Protein AF-V5N0U2-F1 (afdb_monomer)

Radius of gyration: 16.54 Å; Cα contacts (8 Å, |Δi|>4): 97; chains: 1; bounding box: 52×29×43 Å

Secondary structure (DSSP, 8-state):
-TTHHHHHHHT-TTTTSHHIIIIIHHHHHHHHHTS-HHHHHHHHHHHTTS-HHHHHHHHHHHHHHHHHHHHHS---SSS-GGG-HHHHHHHHHHHHHHHHHHHH-----TT--------

Organism: NCBI:txid1425177

Sequence (119 aa):
DYLNIFIIVLENRNLHSPEYLEVALPQFCKAMCKLPVSALARLAKLWSVYGLSHIRRMLETFQQLITFTVVSNEYDSENLVNDDQTVVAATQCLKVAFYANILGGEMNVEHNEDEEEDP

Foldseek 3Di:
DVLVVLVVVLVDLCCLPPVNLVPPLLVSLVVLVPDDPVSLQVLLQVLLPPDPVSLVSLLVSLVSSLVCVVVVDDADPVRHSCVPSSNVSSVVSNVSSVSSPVSNVDDDCVPVPDPPDDD

pLDDT: mean 90.13, std 11.63, range [47.62, 98.38]

Mean predicted aligned error: 5.92 Å

Structure (mmCIF, N/CA/C/O backbone):
data_AF-V5N0U2-F1
#
_entry.id   AF-V5N0U2-F1
#
loop_
_atom_site.group_PDB
_atom_site.id
_atom_site.type_symbol
_atom_site.label_atom_id
_atom_site.label_alt_id
_atom_site.label_comp_id
_atom_site.label_asym_id
_atom_site.label_entity_id
_atom_site.label_seq_id
_atom_site.pdbx_PDB_ins_code
_atom_site.Cartn_x
_atom_site.Cartn_y
_atom_site.Cartn_z
_atom_site.occupancy
_atom_site.B_iso_or_equiv
_atom_site.auth_seq_id
_atom_site.auth_comp_id
_atom_site.auth_asym_id
_atom_site.auth_atom_id
_atom_site.pdbx_PDB_model_num
ATOM 1 N N . ASP A 1 1 ? -6.294 -4.017 -19.670 1.00 80.50 1 ASP A N 1
ATOM 2 C CA . ASP A 1 1 ? -5.969 -4.744 -18.428 1.00 80.50 1 ASP A CA 1
ATOM 3 C C . ASP A 1 1 ? -6.521 -3.933 -17.259 1.00 80.50 1 ASP A C 1
ATOM 5 O O . ASP A 1 1 ? -6.324 -2.724 -17.261 1.00 80.50 1 ASP A O 1
ATOM 9 N N . TYR A 1 2 ? -7.258 -4.538 -16.322 1.00 88.81 2 TYR A N 1
ATOM 10 C CA . TYR A 1 2 ? -7.867 -3.812 -15.194 1.00 88.81 2 TYR A CA 1
ATOM 11 C C . TYR A 1 2 ? -6.814 -3.268 -14.214 1.00 88.81 2 TYR A C 1
ATOM 13 O O . TYR A 1 2 ? -7.088 -2.312 -13.491 1.00 88.81 2 TYR A O 1
ATOM 21 N N . LEU A 1 3 ? -5.589 -3.812 -14.238 1.00 93.94 3 LEU A N 1
ATOM 22 C CA . LEU A 1 3 ? -4.465 -3.296 -13.452 1.00 93.94 3 LEU A CA 1
ATOM 23 C C . LEU A 1 3 ? -4.080 -1.860 -13.824 1.00 93.94 3 LEU A C 1
ATOM 25 O O . LEU A 1 3 ? -3.564 -1.130 -12.981 1.00 93.94 3 LEU A O 1
ATOM 29 N N . ASN A 1 4 ? -4.399 -1.424 -15.047 1.00 92.69 4 ASN A N 1
ATOM 30 C CA . ASN A 1 4 ? -4.119 -0.067 -15.511 1.00 92.69 4 ASN A CA 1
ATOM 31 C C . ASN A 1 4 ? -4.815 0.999 -14.655 1.00 92.69 4 ASN A C 1
ATOM 33 O O . ASN A 1 4 ? -4.287 2.096 -14.525 1.00 92.69 4 ASN A O 1
ATOM 37 N N . ILE A 1 5 ? -5.963 0.681 -14.044 1.00 93.50 5 ILE A N 1
ATOM 38 C CA . ILE A 1 5 ? -6.667 1.607 -13.145 1.00 93.50 5 ILE A CA 1
ATOM 39 C C . ILE A 1 5 ? -5.776 1.956 -11.946 1.00 93.50 5 ILE A C 1
ATOM 41 O O . ILE A 1 5 ? -5.698 3.119 -11.561 1.00 93.50 5 ILE A O 1
ATOM 45 N N . PHE A 1 6 ? -5.050 0.975 -11.400 1.00 94.19 6 PHE A N 1
ATOM 46 C CA . PHE A 1 6 ? -4.164 1.196 -10.257 1.00 94.19 6 PHE A CA 1
ATOM 47 C C . PHE A 1 6 ? -2.969 2.077 -10.602 1.00 94.19 6 PHE A C 1
ATOM 49 O O . PHE A 1 6 ? -2.586 2.929 -9.807 1.00 94.19 6 PHE A O 1
ATOM 56 N N . ILE A 1 7 ? -2.428 1.903 -11.807 1.00 92.25 7 ILE A N 1
ATOM 57 C CA . ILE A 1 7 ? -1.342 2.735 -12.323 1.00 92.25 7 ILE A CA 1
ATOM 58 C C . ILE A 1 7 ? -1.839 4.171 -12.503 1.00 92.25 7 ILE A C 1
ATOM 60 O O . ILE A 1 7 ? -1.281 5.084 -11.912 1.00 92.25 7 ILE A O 1
ATOM 64 N N . ILE A 1 8 ? -2.938 4.363 -13.244 1.00 92.88 8 ILE A N 1
ATOM 65 C CA . ILE A 1 8 ? -3.488 5.692 -13.556 1.00 92.88 8 ILE A CA 1
ATOM 66 C C . ILE A 1 8 ? -3.780 6.495 -12.284 1.00 92.88 8 ILE A C 1
ATOM 68 O O . ILE A 1 8 ? -3.472 7.683 -12.232 1.00 92.88 8 ILE A O 1
ATOM 72 N N . VAL A 1 9 ? -4.361 5.867 -11.258 1.00 92.62 9 VAL A N 1
ATOM 73 C CA . VAL A 1 9 ? -4.657 6.558 -9.996 1.00 92.62 9 VAL A CA 1
ATOM 74 C C . VAL A 1 9 ? -3.372 6.990 -9.285 1.00 92.62 9 VAL A C 1
ATOM 76 O O . VAL A 1 9 ? -3.306 8.133 -8.849 1.00 92.62 9 VAL A O 1
ATOM 79 N N . LEU A 1 10 ? -2.342 6.138 -9.210 1.00 90.56 10 LEU A N 1
ATOM 80 C CA . LEU A 1 10 ? -1.073 6.459 -8.529 1.00 90.56 10 LEU A CA 1
ATOM 81 C C . LEU A 1 10 ? -0.195 7.480 -9.272 1.00 90.56 10 LEU A C 1
ATOM 83 O O . LEU A 1 10 ? 0.711 8.065 -8.675 1.00 90.56 10 LEU A O 1
ATOM 87 N N . GLU A 1 11 ? -0.481 7.754 -10.546 1.00 90.62 11 GLU A N 1
ATOM 88 C CA . GLU A 1 11 ? 0.124 8.887 -11.256 1.00 90.62 11 GLU A CA 1
ATOM 89 C C . GLU A 1 11 ? -0.423 10.246 -10.789 1.00 90.62 11 GLU A C 1
ATOM 91 O O . GLU A 1 11 ? 0.197 11.287 -11.036 1.00 90.62 11 GLU A O 1
ATOM 96 N N . ASN A 1 12 ? -1.572 10.275 -10.104 1.00 91.31 12 ASN A N 1
ATOM 97 C CA . ASN A 1 12 ? -2.144 11.517 -9.605 1.00 91.31 12 ASN A CA 1
ATOM 98 C C . ASN A 1 12 ? -1.297 12.074 -8.449 1.00 91.31 12 ASN A C 1
ATOM 100 O O . ASN A 1 12 ? -1.274 11.546 -7.341 1.00 91.31 12 ASN A O 1
ATOM 104 N N . ARG A 1 13 ? -0.627 13.203 -8.693 1.00 87.38 13 ARG A N 1
ATOM 105 C CA . ARG A 1 13 ? 0.232 13.859 -7.694 1.00 87.38 13 ARG A CA 1
ATOM 106 C C . ARG A 1 13 ? -0.534 14.497 -6.534 1.00 87.38 13 ARG A C 1
ATOM 108 O O . ARG A 1 13 ? 0.080 14.841 -5.531 1.00 87.38 13 ARG A O 1
ATOM 115 N N . ASN A 1 14 ? -1.853 14.628 -6.650 1.00 89.81 14 ASN A N 1
ATOM 116 C CA . ASN A 1 14 ? -2.699 15.254 -5.639 1.00 89.81 14 ASN A CA 1
ATOM 117 C C . ASN A 1 14 ? -3.373 14.239 -4.704 1.00 89.81 14 ASN 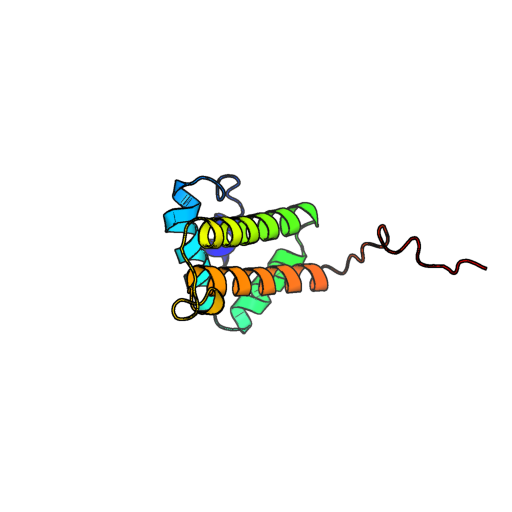A C 1
ATOM 119 O O . ASN A 1 14 ? -4.258 14.632 -3.954 1.00 89.81 14 ASN A O 1
ATOM 123 N N . LEU A 1 15 ? -2.965 12.960 -4.697 1.00 90.06 15 LEU A N 1
ATOM 124 C CA . LEU A 1 15 ? -3.548 11.943 -3.801 1.00 90.06 15 LEU A CA 1
ATOM 125 C C . LEU A 1 15 ? -3.401 12.258 -2.302 1.00 90.06 15 LEU A C 1
ATOM 127 O O . LEU A 1 15 ? -4.079 11.645 -1.484 1.00 90.06 15 LEU A O 1
ATOM 131 N N . HIS A 1 16 ? -2.541 13.212 -1.950 1.00 86.44 16 HIS A N 1
ATOM 132 C CA . HIS A 1 16 ? -2.372 13.711 -0.589 1.00 86.44 16 HIS A CA 1
ATOM 133 C C . HIS A 1 16 ? -3.400 14.779 -0.189 1.00 86.44 16 HIS A C 1
ATOM 135 O O . HIS A 1 16 ? -3.372 15.225 0.956 1.00 86.44 16 HIS A O 1
ATOM 141 N N . SER A 1 17 ? -4.264 15.245 -1.099 1.00 90.19 17 SER A N 1
ATOM 142 C CA . SER A 1 17 ? -5.281 16.226 -0.719 1.00 90.19 17 SER A CA 1
ATOM 143 C C . SER A 1 17 ? -6.295 15.593 0.249 1.00 90.19 17 SER A C 1
ATOM 145 O O . SER A 1 17 ? -6.560 14.388 0.145 1.00 90.19 17 SER A O 1
ATOM 147 N N . PRO A 1 18 ? -6.867 16.369 1.189 1.00 87.06 18 PRO A N 1
ATOM 148 C CA . PRO A 1 18 ? -7.803 15.847 2.187 1.00 87.06 18 PRO A CA 1
ATOM 149 C C . PRO A 1 18 ? -8.959 15.055 1.568 1.00 87.06 18 PRO A C 1
ATOM 151 O O . PRO A 1 18 ? -9.293 13.969 2.033 1.00 87.06 18 PRO A O 1
ATOM 154 N N . GLU A 1 19 ? -9.493 15.529 0.440 1.00 88.25 19 GLU A N 1
ATOM 155 C CA . GLU A 1 19 ? -10.619 14.897 -0.251 1.00 88.25 19 GLU A CA 1
ATOM 156 C C . GLU A 1 19 ? -10.276 13.482 -0.746 1.00 88.25 19 GLU A C 1
ATOM 158 O O . GLU A 1 19 ? -11.123 12.583 -0.735 1.00 88.25 19 GLU A O 1
ATOM 163 N N . TYR A 1 20 ? -9.025 13.256 -1.169 1.00 91.94 20 TYR A N 1
ATOM 164 C CA . TYR A 1 20 ? -8.564 11.924 -1.554 1.00 91.94 20 TYR A CA 1
ATOM 165 C C . TYR A 1 20 ? -8.243 11.058 -0.335 1.00 91.94 20 TYR A C 1
ATOM 167 O O . TYR A 1 20 ? -8.594 9.877 -0.346 1.00 91.94 20 TYR A O 1
ATOM 175 N N . LEU A 1 21 ? -7.616 11.616 0.704 1.00 92.94 21 LEU A N 1
ATOM 176 C CA . LEU A 1 21 ? -7.232 10.876 1.911 1.00 92.94 21 LEU A CA 1
ATOM 177 C C . LEU A 1 21 ? -8.441 10.363 2.705 1.00 92.94 21 LEU A C 1
ATOM 179 O O . LEU A 1 21 ? -8.399 9.245 3.211 1.00 92.94 21 LEU A O 1
ATOM 183 N N . GLU A 1 22 ? -9.525 11.134 2.773 1.00 91.50 22 GLU A N 1
ATOM 184 C CA . GLU A 1 22 ? -10.720 10.773 3.545 1.00 91.50 22 GLU A CA 1
ATOM 185 C C . GLU A 1 22 ? -11.572 9.693 2.868 1.00 91.50 22 GLU A C 1
ATOM 187 O O . GLU A 1 22 ? -12.163 8.845 3.538 1.00 91.50 22 GLU A O 1
ATOM 192 N N . VAL A 1 23 ? -11.650 9.709 1.532 1.00 89.75 23 VAL A N 1
ATOM 193 C CA . VAL A 1 23 ? -12.632 8.892 0.799 1.00 89.75 23 VAL A CA 1
ATOM 194 C C . VAL A 1 23 ? -11.982 8.004 -0.253 1.00 89.75 23 VAL A C 1
ATOM 196 O O . VAL A 1 23 ? -12.131 6.781 -0.219 1.00 89.75 23 VAL A O 1
ATOM 199 N N . ALA A 1 24 ? -11.274 8.588 -1.215 1.00 92.88 24 ALA A N 1
ATOM 200 C CA . ALA A 1 24 ? -10.868 7.870 -2.420 1.00 92.88 24 ALA A CA 1
ATOM 201 C C . ALA A 1 24 ? -9.710 6.889 -2.185 1.00 92.88 24 ALA A C 1
ATOM 203 O O . ALA A 1 24 ? -9.780 5.733 -2.607 1.00 92.88 24 ALA A O 1
ATOM 204 N N . LEU A 1 25 ? -8.651 7.324 -1.504 1.00 95.50 25 LEU A N 1
ATOM 205 C CA . LEU A 1 25 ? -7.450 6.527 -1.274 1.00 95.50 25 LEU A CA 1
ATOM 206 C C . LEU A 1 25 ? -7.698 5.322 -0.337 1.00 95.50 25 LEU A C 1
ATOM 208 O O . LEU A 1 25 ? -7.223 4.231 -0.663 1.00 95.50 25 LEU A O 1
ATOM 212 N N . PRO A 1 26 ? -8.519 5.419 0.732 1.00 97.00 26 PRO A N 1
ATOM 213 C CA . PRO A 1 26 ? -8.960 4.245 1.488 1.00 97.00 26 PRO A CA 1
ATOM 214 C C . PRO A 1 26 ? -9.636 3.179 0.616 1.00 97.00 26 PRO A C 1
ATOM 216 O O . PRO A 1 26 ? -9.350 1.986 0.741 1.00 97.00 26 PRO A O 1
ATOM 219 N N . GLN A 1 27 ? -10.533 3.593 -0.286 1.00 96.06 27 GLN A N 1
ATOM 220 C CA . GLN A 1 27 ? -11.236 2.672 -1.187 1.00 96.06 27 GLN A CA 1
ATOM 221 C C . GLN A 1 27 ? -10.292 2.074 -2.228 1.00 96.06 27 GLN A C 1
ATOM 223 O O . GLN A 1 27 ? -10.370 0.881 -2.521 1.00 96.06 27 GLN A O 1
ATOM 228 N N . PHE A 1 28 ? -9.357 2.876 -2.733 1.00 96.06 28 PHE A N 1
ATOM 229 C CA . PHE A 1 28 ? -8.294 2.417 -3.614 1.00 96.06 28 PHE A CA 1
ATOM 230 C C . PHE A 1 28 ? -7.461 1.301 -2.969 1.00 96.06 28 PHE A C 1
ATOM 232 O O . PHE A 1 28 ? -7.301 0.230 -3.562 1.00 96.06 28 PHE A O 1
ATOM 239 N N . CYS A 1 29 ? -6.994 1.505 -1.733 1.00 97.44 29 CYS A N 1
ATOM 240 C CA . CYS A 1 29 ? -6.232 0.500 -0.996 1.00 97.44 29 CYS A CA 1
ATOM 241 C C . CYS A 1 29 ? -7.055 -0.774 -0.773 1.00 97.44 29 CYS A C 1
ATOM 243 O O . CYS A 1 29 ? -6.579 -1.877 -1.046 1.00 97.44 29 CYS A O 1
ATOM 245 N N . LYS A 1 30 ? -8.320 -0.641 -0.353 1.00 97.50 30 LYS A N 1
ATOM 246 C CA . LYS A 1 30 ? -9.231 -1.783 -0.166 1.00 97.50 30 LYS A CA 1
ATOM 247 C C . LYS A 1 30 ? -9.440 -2.566 -1.462 1.00 97.50 30 LYS A C 1
ATOM 249 O O . LYS A 1 30 ? -9.410 -3.794 -1.431 1.00 97.50 30 LYS A O 1
ATOM 254 N N . ALA A 1 31 ? -9.598 -1.884 -2.597 1.00 97.38 31 ALA A N 1
ATOM 255 C CA . ALA A 1 31 ? -9.721 -2.524 -3.904 1.00 97.38 31 ALA A CA 1
ATOM 256 C C . ALA A 1 31 ? -8.444 -3.284 -4.292 1.00 97.38 31 ALA A C 1
ATOM 258 O O . ALA A 1 31 ? -8.529 -4.418 -4.763 1.00 97.38 31 ALA A O 1
ATOM 259 N N . MET A 1 32 ? -7.265 -2.707 -4.035 1.00 96.94 32 MET A N 1
ATOM 260 C CA . MET A 1 32 ? -5.987 -3.378 -4.285 1.00 96.94 32 MET A CA 1
ATOM 261 C C . MET A 1 32 ? -5.852 -4.656 -3.447 1.00 96.94 32 MET A C 1
ATOM 263 O O . MET A 1 32 ? -5.431 -5.685 -3.965 1.00 96.94 32 MET A O 1
ATOM 267 N N . CYS A 1 33 ? -6.306 -4.641 -2.192 1.00 96.06 33 CYS A N 1
ATOM 268 C CA . CYS A 1 33 ? -6.283 -5.812 -1.305 1.00 96.06 33 CYS A CA 1
ATOM 269 C C . CYS A 1 33 ? -7.205 -6.958 -1.760 1.00 96.06 33 CYS A C 1
ATOM 271 O O . CYS A 1 33 ? -7.050 -8.092 -1.311 1.00 96.06 33 CYS A O 1
ATOM 273 N N . LYS A 1 34 ? -8.175 -6.691 -2.645 1.00 96.19 34 LYS A N 1
ATOM 274 C CA . LYS A 1 34 ? -9.039 -7.726 -3.239 1.00 96.19 34 LYS A CA 1
ATOM 275 C C . LYS A 1 34 ? -8.436 -8.365 -4.489 1.00 96.19 34 LYS A C 1
ATOM 277 O O . LYS A 1 34 ? -9.013 -9.314 -5.020 1.00 96.19 34 LYS A O 1
ATOM 282 N N . LEU A 1 35 ? -7.300 -7.865 -4.973 1.00 97.31 35 LEU A N 1
ATOM 283 C CA . LEU A 1 35 ? -6.636 -8.443 -6.130 1.00 97.31 35 LEU A CA 1
ATOM 284 C C . LEU A 1 35 ? -6.064 -9.831 -5.803 1.00 97.31 35 LEU A C 1
ATOM 286 O O . LEU A 1 35 ? -5.495 -10.029 -4.728 1.00 97.31 35 LEU A O 1
ATOM 290 N N . PRO A 1 36 ? -6.135 -10.792 -6.742 1.00 97.81 36 PRO A N 1
ATOM 291 C CA . PRO A 1 36 ? -5.408 -12.048 -6.614 1.00 97.81 36 PRO A CA 1
ATOM 292 C C . PRO A 1 36 ? -3.904 -11.812 -6.436 1.00 97.81 36 PRO A C 1
ATOM 294 O O . PRO A 1 36 ? -3.341 -10.870 -6.994 1.00 97.81 36 PRO A O 1
ATOM 297 N N . VAL A 1 37 ? -3.211 -12.725 -5.754 1.00 97.50 37 VAL A N 1
ATOM 298 C CA . VAL A 1 37 ? -1.751 -12.629 -5.551 1.00 97.50 37 VAL A CA 1
ATOM 299 C C . VAL A 1 37 ? -0.994 -12.494 -6.878 1.00 97.50 37 VAL A C 1
ATOM 301 O O . VAL A 1 37 ? -0.045 -11.720 -6.972 1.00 97.50 37 VAL A O 1
ATOM 304 N N . SER A 1 38 ? -1.446 -13.174 -7.936 1.00 97.69 38 SER A N 1
ATOM 305 C CA . SER A 1 38 ? -0.863 -13.049 -9.278 1.00 97.69 38 SER A CA 1
ATOM 306 C C . SER A 1 38 ? -0.993 -11.637 -9.859 1.00 97.69 38 SER A C 1
ATOM 308 O O . SER A 1 38 ? -0.080 -11.162 -10.527 1.00 97.69 38 SER A O 1
ATOM 310 N N . ALA A 1 39 ? -2.093 -10.937 -9.584 1.00 97.75 39 ALA A N 1
ATOM 311 C CA . ALA A 1 39 ? -2.301 -9.551 -9.988 1.00 97.75 39 ALA A CA 1
ATOM 312 C C . ALA A 1 39 ? -1.410 -8.585 -9.194 1.00 97.75 39 ALA A C 1
ATOM 314 O O . ALA A 1 39 ? -0.786 -7.709 -9.790 1.00 97.75 39 ALA A O 1
ATOM 315 N N . LEU A 1 40 ? -1.275 -8.795 -7.882 1.00 97.62 40 LEU A N 1
ATOM 316 C CA . LEU A 1 40 ? -0.363 -8.021 -7.030 1.00 97.62 40 LEU A CA 1
ATOM 317 C C . LEU A 1 40 ? 1.102 -8.197 -7.451 1.00 97.62 40 LEU A C 1
ATOM 319 O O . LEU A 1 40 ? 1.835 -7.219 -7.554 1.00 97.62 40 LEU A O 1
ATOM 323 N N . ALA A 1 41 ? 1.519 -9.424 -7.772 1.00 97.56 41 ALA A N 1
ATOM 324 C CA . ALA A 1 41 ? 2.861 -9.701 -8.281 1.00 97.56 41 ALA A CA 1
ATOM 325 C C . ALA A 1 41 ? 3.121 -9.012 -9.631 1.00 97.56 41 ALA A C 1
ATOM 327 O O . ALA A 1 41 ? 4.212 -8.496 -9.873 1.00 97.56 41 ALA A O 1
ATOM 328 N N . ARG A 1 42 ? 2.110 -8.959 -10.510 1.00 97.06 42 ARG A N 1
ATOM 329 C CA . ARG A 1 42 ? 2.197 -8.215 -11.775 1.00 97.06 42 ARG A CA 1
ATOM 330 C C . ARG A 1 42 ? 2.318 -6.710 -11.543 1.00 97.06 42 ARG A C 1
ATOM 332 O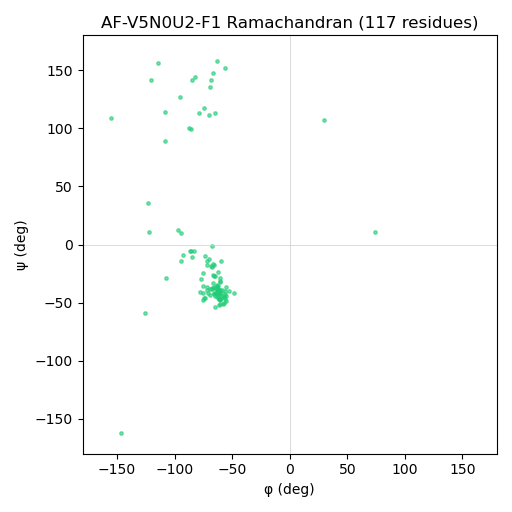 O . ARG A 1 42 ? 3.131 -6.092 -12.219 1.00 97.06 42 ARG A O 1
ATOM 339 N N . LEU A 1 43 ? 1.569 -6.139 -10.596 1.00 96.25 43 LEU A N 1
ATOM 340 C CA . LEU A 1 43 ? 1.719 -4.730 -10.210 1.00 96.25 43 LEU A CA 1
ATOM 341 C C . LEU A 1 43 ? 3.118 -4.444 -9.664 1.00 96.25 43 LEU A C 1
ATOM 343 O O . LEU A 1 43 ? 3.759 -3.517 -10.141 1.00 96.25 43 LEU A O 1
ATOM 347 N N . ALA A 1 44 ? 3.630 -5.279 -8.755 1.00 96.31 44 ALA A N 1
ATOM 348 C CA . ALA A 1 44 ? 4.986 -5.126 -8.229 1.00 96.31 44 ALA A CA 1
ATOM 349 C C . ALA A 1 44 ? 6.041 -5.139 -9.348 1.00 96.31 44 ALA A C 1
ATOM 351 O O . ALA A 1 44 ? 6.910 -4.275 -9.384 1.00 96.31 44 ALA A O 1
ATOM 352 N N . LYS A 1 45 ? 5.927 -6.064 -10.311 1.00 95.88 45 LYS A N 1
ATOM 353 C CA . LYS A 1 45 ? 6.823 -6.132 -11.477 1.00 95.88 45 LYS A CA 1
ATOM 354 C C . LYS A 1 45 ? 6.677 -4.937 -12.431 1.00 95.88 45 LYS A C 1
ATOM 356 O O . LYS A 1 45 ? 7.640 -4.549 -13.080 1.00 95.88 45 LYS A O 1
ATOM 361 N N . LEU A 1 46 ? 5.476 -4.377 -12.569 1.00 94.38 46 LEU A N 1
ATOM 362 C CA . LEU A 1 46 ? 5.255 -3.173 -13.379 1.00 94.38 46 LEU A CA 1
ATOM 363 C C . LEU A 1 46 ? 5.840 -1.934 -12.701 1.00 94.38 46 LEU A C 1
ATOM 365 O O . LEU A 1 46 ? 6.427 -1.095 -13.369 1.00 94.38 46 LEU A O 1
ATOM 369 N N . TRP A 1 47 ? 5.717 -1.823 -11.384 1.00 94.19 47 TRP A N 1
ATOM 370 C CA . TRP A 1 47 ? 6.299 -0.716 -10.632 1.00 94.19 47 TRP A CA 1
ATOM 371 C C . TRP A 1 47 ? 7.809 -0.840 -10.449 1.00 94.19 47 TRP A C 1
ATOM 373 O O . TRP A 1 47 ? 8.467 0.181 -10.297 1.00 94.19 47 TRP A O 1
ATOM 383 N N . SER A 1 48 ? 8.379 -2.047 -10.504 1.00 94.25 48 SER A N 1
ATOM 384 C CA . SER A 1 48 ? 9.829 -2.242 -10.365 1.00 94.25 48 SER A CA 1
ATOM 385 C C . SER A 1 48 ? 10.636 -1.657 -11.522 1.00 94.25 48 SER A C 1
ATOM 387 O O . SER A 1 48 ? 11.842 -1.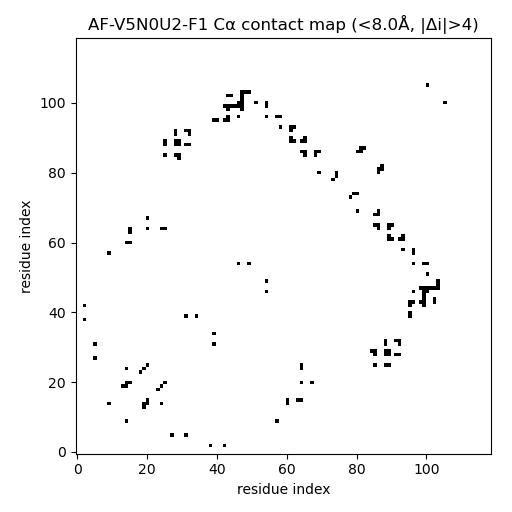494 -11.397 1.00 94.25 48 SER A O 1
ATOM 389 N N . VAL A 1 49 ? 9.993 -1.363 -12.660 1.00 93.19 49 VAL A N 1
ATOM 390 C CA . VAL A 1 49 ? 10.641 -0.653 -13.773 1.00 93.19 49 VAL A CA 1
ATOM 391 C C . VAL A 1 49 ? 10.576 0.868 -13.620 1.00 93.19 49 VAL A C 1
ATOM 393 O O . VAL A 1 49 ? 11.135 1.590 -14.443 1.00 93.19 49 VAL A O 1
ATOM 396 N N . TYR A 1 50 ? 9.870 1.378 -12.606 1.00 89.06 50 TYR A N 1
ATOM 397 C CA . TYR A 1 50 ? 9.846 2.804 -12.304 1.00 89.06 50 TYR A CA 1
ATOM 39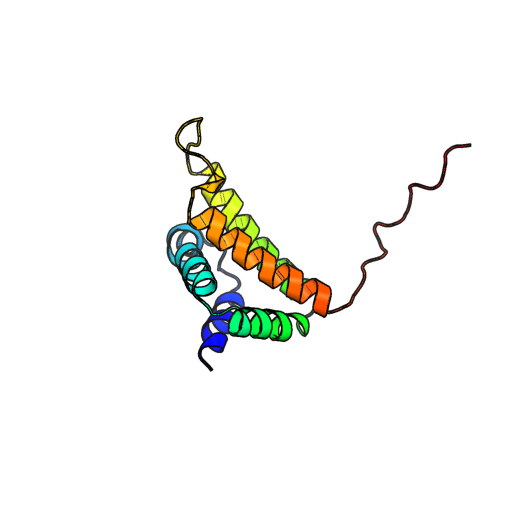8 C C . TYR A 1 50 ? 11.072 3.179 -11.474 1.00 89.06 50 TYR A C 1
ATOM 400 O O . TYR A 1 50 ? 11.507 2.425 -10.610 1.00 89.06 50 TYR A O 1
ATOM 408 N N . GLY A 1 51 ? 11.614 4.373 -11.717 1.00 86.00 51 GLY A N 1
ATOM 409 C CA . GLY A 1 51 ? 12.761 4.866 -10.957 1.00 86.00 51 GLY A CA 1
ATOM 410 C C . GLY A 1 51 ? 12.447 5.059 -9.470 1.00 86.00 51 GLY A C 1
ATOM 411 O O . GLY A 1 51 ? 11.295 5.279 -9.080 1.00 86.00 51 GLY A O 1
ATOM 412 N N . LEU A 1 52 ? 13.494 5.054 -8.644 1.00 87.12 52 LEU A N 1
ATOM 413 C CA . LEU A 1 52 ? 13.423 5.168 -7.183 1.00 87.12 52 LEU A CA 1
ATOM 414 C C . LEU A 1 52 ? 12.530 6.317 -6.688 1.00 87.12 52 LEU A C 1
ATOM 416 O O . LEU A 1 52 ? 11.744 6.140 -5.757 1.00 87.12 52 LEU A O 1
ATOM 420 N N . SER A 1 53 ? 12.604 7.487 -7.328 1.00 88.81 53 SER A N 1
ATOM 421 C CA . SER A 1 53 ? 11.785 8.658 -6.979 1.00 88.81 53 SER A CA 1
ATOM 422 C C . SER A 1 53 ? 10.283 8.398 -7.110 1.00 88.81 53 SER A C 1
ATOM 424 O O . SER A 1 53 ? 9.481 8.928 -6.342 1.00 88.81 53 SER A O 1
ATOM 426 N N . HIS A 1 54 ? 9.884 7.556 -8.061 1.00 90.31 54 HIS A N 1
ATOM 427 C CA . HIS A 1 54 ? 8.492 7.195 -8.261 1.00 90.31 54 HIS A CA 1
ATOM 428 C C . HIS A 1 54 ? 8.005 6.232 -7.180 1.00 90.31 54 HIS A C 1
ATOM 430 O O . HIS A 1 54 ? 6.941 6.451 -6.602 1.00 90.31 54 HIS A O 1
ATOM 436 N N . ILE A 1 55 ? 8.790 5.195 -6.880 1.00 90.88 55 ILE A N 1
ATOM 437 C CA . ILE A 1 55 ? 8.457 4.228 -5.828 1.00 90.88 55 ILE A CA 1
ATOM 438 C C . ILE A 1 55 ? 8.387 4.924 -4.464 1.00 90.88 55 ILE A C 1
ATOM 440 O O . ILE A 1 55 ? 7.438 4.685 -3.719 1.00 90.88 55 ILE A O 1
ATOM 444 N N . ARG A 1 56 ? 9.328 5.834 -4.168 1.00 91.38 56 ARG A N 1
ATOM 445 C CA . ARG A 1 56 ? 9.305 6.665 -2.952 1.00 91.38 56 ARG A CA 1
ATOM 446 C C . ARG A 1 56 ? 8.015 7.467 -2.836 1.00 91.38 56 ARG A C 1
ATOM 448 O O . ARG A 1 56 ? 7.361 7.380 -1.808 1.00 91.38 56 ARG A O 1
ATOM 455 N N . ARG A 1 57 ? 7.581 8.133 -3.909 1.00 92.12 57 ARG A N 1
ATOM 456 C CA . ARG A 1 57 ? 6.312 8.875 -3.905 1.00 92.12 57 ARG A CA 1
ATOM 457 C C . ARG A 1 57 ? 5.109 7.976 -3.594 1.00 92.12 57 ARG A C 1
ATOM 459 O O . ARG A 1 57 ? 4.271 8.345 -2.783 1.00 92.12 57 ARG A O 1
ATOM 466 N N . MET A 1 58 ? 5.016 6.795 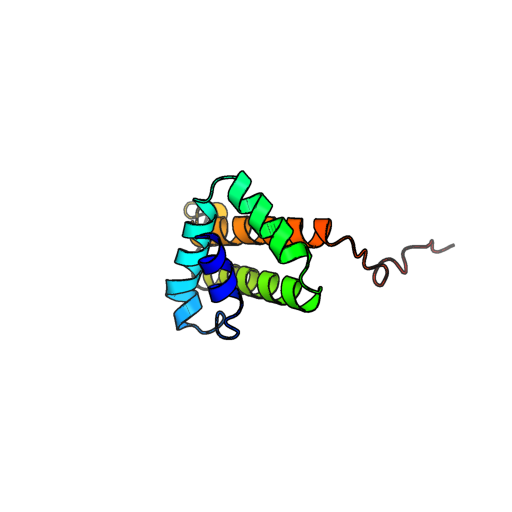-4.213 1.00 92.62 58 MET A N 1
ATOM 467 C CA . MET A 1 58 ? 3.921 5.855 -3.917 1.00 92.62 58 MET A CA 1
ATOM 468 C C . MET A 1 58 ? 3.943 5.405 -2.450 1.00 92.62 58 MET A C 1
ATOM 470 O O . MET A 1 58 ? 2.898 5.335 -1.805 1.00 92.62 58 MET A O 1
ATOM 474 N N . LEU A 1 59 ? 5.135 5.124 -1.920 1.00 94.31 59 LEU A N 1
ATOM 475 C CA . LEU A 1 59 ? 5.339 4.776 -0.517 1.00 94.31 59 LEU A CA 1
ATOM 476 C C . LEU A 1 59 ? 4.900 5.919 0.412 1.00 94.31 59 LEU A C 1
ATOM 478 O O . LEU A 1 59 ? 4.121 5.675 1.331 1.00 94.31 59 LEU A O 1
ATOM 482 N N . GLU A 1 60 ? 5.303 7.156 0.124 1.00 95.06 60 GLU A N 1
ATOM 483 C CA . GLU A 1 60 ? 4.908 8.357 0.870 1.00 95.06 60 GLU A CA 1
ATOM 484 C C . GLU A 1 60 ? 3.387 8.568 0.845 1.00 95.06 60 GLU A C 1
ATOM 486 O O . GLU A 1 60 ? 2.797 8.920 1.863 1.00 95.06 60 GLU A O 1
ATOM 491 N N . THR A 1 61 ? 2.713 8.308 -0.281 1.00 95.12 61 THR A N 1
ATOM 492 C CA . THR A 1 61 ? 1.245 8.385 -0.379 1.00 95.12 61 THR A CA 1
ATOM 493 C C . THR A 1 61 ? 0.549 7.413 0.577 1.00 95.12 61 THR A C 1
ATOM 495 O O . THR A 1 61 ? -0.365 7.815 1.300 1.00 95.12 61 THR A O 1
ATOM 498 N N . PHE A 1 62 ? 0.983 6.152 0.640 1.00 96.56 62 PHE A N 1
ATOM 499 C CA . PHE A 1 62 ? 0.383 5.186 1.566 1.00 96.56 62 PHE A CA 1
ATOM 500 C C . PHE A 1 62 ? 0.755 5.463 3.026 1.00 96.56 62 PHE A C 1
ATOM 502 O O . PHE A 1 62 ? -0.093 5.313 3.904 1.00 96.56 62 PHE A O 1
ATOM 509 N N . GLN A 1 63 ? 1.986 5.906 3.294 1.00 96.94 63 GLN A N 1
ATOM 510 C CA . GLN A 1 63 ? 2.399 6.336 4.631 1.00 96.94 63 GLN A CA 1
ATOM 511 C C . GLN A 1 63 ? 1.583 7.536 5.110 1.00 96.94 63 GLN A C 1
ATOM 513 O O . GLN A 1 63 ? 1.126 7.533 6.247 1.00 96.94 63 GLN A O 1
ATOM 518 N N . GLN A 1 64 ? 1.323 8.520 4.243 1.00 96.00 64 GLN A N 1
ATOM 519 C CA . GLN A 1 64 ? 0.494 9.672 4.587 1.00 96.00 64 GLN A CA 1
ATOM 520 C C . GLN A 1 64 ? -0.934 9.253 4.942 1.00 96.00 64 GLN A C 1
ATOM 522 O O . GLN A 1 64 ? -1.497 9.783 5.897 1.00 96.00 64 GLN A O 1
ATOM 527 N N . LEU A 1 65 ? -1.512 8.291 4.214 1.00 97.25 65 LEU A N 1
ATOM 528 C CA . LEU A 1 65 ? -2.831 7.751 4.545 1.00 97.25 65 LEU A CA 1
ATOM 529 C C . LEU A 1 65 ? -2.845 7.077 5.919 1.00 97.25 65 LEU A C 1
ATOM 531 O O . LEU A 1 65 ? -3.778 7.294 6.691 1.00 97.25 65 LEU A O 1
ATOM 535 N N . ILE A 1 66 ? -1.817 6.285 6.232 1.00 97.38 66 ILE A N 1
ATOM 536 C CA . ILE A 1 66 ? -1.677 5.656 7.550 1.00 97.38 66 ILE A CA 1
ATOM 537 C C . ILE A 1 66 ? -1.565 6.737 8.623 1.00 97.38 66 ILE A C 1
ATOM 539 O O . ILE A 1 66 ? -2.360 6.735 9.555 1.00 97.38 66 ILE A O 1
ATOM 543 N N . THR A 1 67 ? -0.651 7.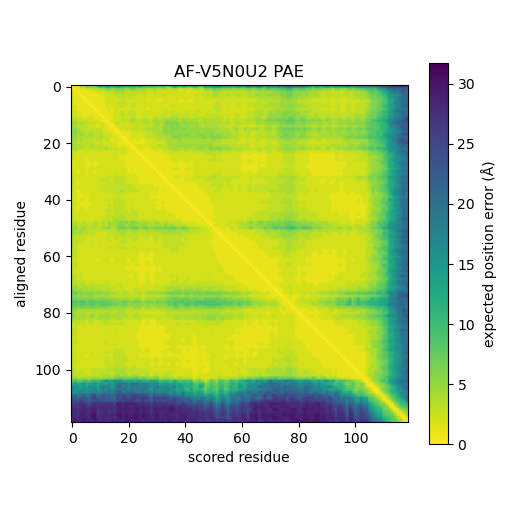696 8.468 1.00 96.62 67 THR A N 1
ATOM 544 C CA . THR A 1 67 ? -0.462 8.797 9.421 1.00 96.62 67 THR A CA 1
ATOM 545 C C . THR A 1 67 ? -1.754 9.570 9.653 1.00 96.62 67 THR A C 1
ATOM 547 O O . THR A 1 67 ? -2.138 9.775 10.799 1.00 96.62 67 THR A O 1
ATOM 550 N N . PHE A 1 68 ? -2.453 9.957 8.583 1.00 96.44 68 PHE A N 1
ATOM 551 C CA . PHE A 1 68 ? -3.737 10.647 8.677 1.00 96.44 68 PHE A CA 1
ATOM 552 C C . PHE A 1 68 ? -4.764 9.810 9.451 1.00 96.44 68 PHE A C 1
ATOM 554 O O . PHE A 1 68 ? -5.319 10.277 10.437 1.00 96.44 68 PHE A O 1
ATOM 561 N N . THR A 1 69 ? -4.951 8.544 9.072 1.00 96.25 69 THR A N 1
ATOM 562 C CA . THR A 1 69 ? -5.930 7.648 9.714 1.00 96.25 69 THR A CA 1
ATOM 563 C C . THR A 1 69 ? -5.600 7.383 11.185 1.00 96.25 69 THR A C 1
ATOM 565 O O . THR A 1 69 ? -6.498 7.248 12.012 1.00 96.25 69 THR A O 1
ATOM 568 N N . VAL A 1 70 ? -4.315 7.296 11.535 1.00 96.88 70 VAL A N 1
ATOM 569 C CA . VAL A 1 70 ? -3.882 7.048 12.914 1.00 96.88 70 VAL A CA 1
ATOM 570 C C . VAL A 1 70 ? -4.040 8.297 13.781 1.00 96.88 70 VAL A C 1
ATOM 572 O O . VAL A 1 70 ? -4.486 8.200 14.914 1.00 96.88 70 VAL A O 1
ATOM 575 N N . VAL A 1 71 ? -3.693 9.474 13.261 1.00 96.12 71 VAL A N 1
ATOM 576 C CA . VAL A 1 71 ? -3.763 10.728 14.028 1.00 96.12 71 VAL A CA 1
ATOM 577 C C . VAL A 1 71 ? -5.198 11.252 14.149 1.00 96.12 71 VAL A C 1
ATOM 579 O O . VAL A 1 71 ? -5.522 11.916 15.129 1.00 96.12 71 VAL A O 1
ATOM 582 N N . SER A 1 72 ? -6.061 10.973 13.169 1.00 95.12 72 SER A N 1
ATOM 583 C CA . SER A 1 72 ? -7.450 11.450 13.151 1.00 95.12 72 SER A CA 1
ATOM 584 C C . SER A 1 72 ? -8.440 10.572 13.920 1.00 95.12 72 SER A C 1
ATOM 586 O O . SER A 1 72 ? -9.577 10.998 14.110 1.00 95.12 72 SER A O 1
ATOM 588 N N . ASN A 1 73 ? -8.040 9.375 14.352 1.00 94.94 73 ASN A N 1
ATOM 589 C CA . ASN A 1 73 ? -8.893 8.456 15.105 1.00 94.94 73 ASN A CA 1
ATOM 590 C C . ASN A 1 73 ? -8.365 8.247 16.529 1.00 94.94 73 ASN A C 1
ATOM 592 O O . ASN A 1 73 ? -7.175 8.394 16.800 1.00 94.94 73 ASN A O 1
ATOM 596 N N . GLU A 1 74 ? -9.261 7.855 17.431 1.00 94.88 74 GLU A N 1
ATOM 597 C CA . GLU A 1 74 ? -8.915 7.463 18.797 1.00 94.88 74 GLU A CA 1
ATOM 598 C C . GLU A 1 74 ? -8.764 5.942 18.875 1.00 94.88 74 GLU A C 1
ATOM 600 O O . GLU A 1 74 ? -9.666 5.197 18.488 1.00 94.88 74 GLU A O 1
ATOM 605 N N . TYR A 1 75 ? -7.622 5.487 19.385 1.00 96.19 75 TYR A N 1
ATOM 606 C CA . TYR A 1 75 ? -7.330 4.074 19.609 1.00 96.19 75 TYR A CA 1
ATOM 607 C C . TYR A 1 75 ? -7.055 3.841 21.088 1.00 96.19 75 TYR A C 1
ATOM 609 O O . TYR A 1 75 ? -6.402 4.654 21.746 1.00 96.19 75 TYR A O 1
ATOM 617 N N . ASP A 1 76 ? -7.526 2.712 21.597 1.00 95.38 76 ASP A N 1
ATOM 618 C CA . ASP A 1 76 ? -7.394 2.315 22.995 1.00 95.38 76 ASP A CA 1
ATOM 619 C C . ASP A 1 76 ? -7.251 0.786 23.107 1.00 95.38 76 ASP A C 1
ATOM 621 O O . ASP A 1 76 ? -6.880 0.114 22.144 1.00 95.38 76 ASP A O 1
ATOM 625 N N . SER A 1 77 ? -7.481 0.218 24.293 1.00 94.38 77 SER A N 1
ATOM 626 C CA . SER A 1 77 ? -7.372 -1.228 24.516 1.00 94.38 77 SER A CA 1
ATOM 627 C C . SER A 1 77 ? -8.444 -2.064 23.808 1.00 94.38 77 SER A C 1
ATOM 629 O O . SER A 1 77 ? -8.256 -3.272 23.679 1.00 94.38 77 SER A O 1
ATOM 631 N N . GLU A 1 78 ? -9.561 -1.461 23.396 1.00 94.00 78 GLU A N 1
ATOM 632 C CA . GLU A 1 78 ? -10.684 -2.130 22.728 1.00 94.00 78 GLU A CA 1
ATOM 633 C C . GLU A 1 78 ? -10.766 -1.776 21.233 1.00 94.00 78 GLU A C 1
ATOM 635 O O . GLU A 1 78 ? -11.204 -2.606 20.437 1.00 94.00 78 GLU A O 1
ATOM 640 N N . ASN A 1 79 ? -10.301 -0.588 20.833 1.00 93.44 79 ASN A N 1
ATOM 641 C CA . ASN A 1 79 ? -10.200 -0.146 19.445 1.00 93.44 79 ASN A CA 1
ATOM 642 C C . ASN A 1 79 ? -8.735 -0.099 18.992 1.00 93.44 79 ASN A C 1
ATOM 644 O O . ASN A 1 79 ? -8.055 0.921 19.127 1.00 93.44 79 ASN A O 1
ATOM 648 N N . LEU A 1 80 ? -8.238 -1.215 18.459 1.00 96.56 80 LEU A N 1
ATOM 649 C CA . LEU A 1 80 ? -6.837 -1.351 18.071 1.00 96.56 80 LEU A CA 1
ATOM 650 C C . LEU A 1 80 ? -6.575 -0.815 16.659 1.00 96.56 80 LEU A C 1
ATOM 652 O O . LEU A 1 80 ? -7.318 -1.072 15.713 1.00 96.56 80 LEU A O 1
ATOM 656 N N . VAL A 1 81 ? -5.428 -0.161 16.475 1.00 96.62 81 VAL A N 1
ATOM 657 C CA . VAL A 1 81 ? -4.998 0.374 15.170 1.00 96.62 81 VAL A CA 1
ATOM 658 C C . VAL A 1 81 ? -4.843 -0.700 14.089 1.00 96.62 81 VAL A C 1
ATOM 660 O O . VAL A 1 81 ? -5.079 -0.446 12.910 1.00 96.62 81 VAL A O 1
ATOM 663 N N . ASN A 1 82 ? -4.476 -1.924 14.474 1.00 94.06 82 ASN A N 1
ATOM 664 C CA . ASN A 1 82 ? -4.356 -3.053 13.551 1.00 94.06 82 ASN A CA 1
ATOM 665 C C . ASN A 1 82 ? -5.705 -3.615 13.081 1.00 94.06 82 ASN A C 1
ATOM 667 O O . ASN A 1 82 ? -5.709 -4.436 12.165 1.00 94.06 82 ASN A O 1
ATOM 671 N N . ASP A 1 83 ? -6.817 -3.194 13.683 1.00 96.19 83 ASP A N 1
ATOM 672 C CA . ASP A 1 83 ? -8.162 -3.589 13.260 1.00 96.19 83 ASP A CA 1
ATOM 673 C C . ASP A 1 83 ? -8.783 -2.560 12.294 1.00 96.19 83 ASP A C 1
ATOM 675 O O . ASP A 1 83 ? -9.731 -2.882 11.561 1.00 96.19 83 ASP A O 1
ATOM 679 N N . ASP A 1 84 ? -8.196 -1.356 12.200 1.00 97.38 84 ASP A N 1
ATOM 680 C CA . ASP A 1 84 ? -8.582 -0.337 11.225 1.00 97.38 84 ASP A CA 1
ATOM 681 C C . ASP A 1 84 ? -8.302 -0.823 9.793 1.00 97.38 84 ASP A C 1
ATOM 683 O O . ASP A 1 84 ? -7.167 -0.996 9.338 1.00 97.38 84 ASP A O 1
ATOM 687 N N . GLN A 1 85 ? -9.382 -1.023 9.038 1.00 96.81 85 GLN A N 1
ATOM 688 C CA . GLN A 1 85 ? -9.320 -1.574 7.686 1.00 96.81 85 GLN A CA 1
ATOM 689 C C . GLN A 1 85 ? -8.589 -0.671 6.689 1.00 96.81 85 GLN A C 1
ATOM 691 O O . GLN A 1 85 ? -8.077 -1.166 5.685 1.00 96.81 85 GLN A O 1
ATOM 696 N N . THR A 1 86 ? -8.567 0.642 6.911 1.00 97.38 86 THR A N 1
ATOM 697 C CA . THR A 1 86 ? -7.822 1.584 6.074 1.00 97.38 86 THR A CA 1
ATOM 698 C C . THR A 1 86 ? -6.328 1.450 6.350 1.00 97.38 86 THR A C 1
ATOM 700 O O . THR A 1 86 ? -5.562 1.302 5.395 1.00 97.38 86 THR A O 1
ATOM 703 N N . VAL A 1 87 ? -5.918 1.392 7.623 1.00 98.06 87 VAL A N 1
ATOM 704 C CA . VAL A 1 87 ? -4.515 1.162 8.016 1.00 98.06 87 VAL A CA 1
ATOM 705 C C . VAL A 1 87 ? -4.014 -0.182 7.488 1.00 98.06 87 VAL A C 1
ATOM 707 O O . VAL A 1 87 ? -2.960 -0.248 6.845 1.00 98.06 87 VAL A O 1
ATOM 710 N N . VAL A 1 88 ? -4.788 -1.254 7.679 1.00 98.00 88 VAL A N 1
ATOM 711 C CA . VAL A 1 88 ? -4.441 -2.596 7.186 1.00 98.00 88 VAL A CA 1
ATOM 712 C C . VAL A 1 88 ? -4.307 -2.599 5.664 1.00 98.00 88 VAL A C 1
ATOM 714 O O . VAL A 1 88 ? -3.317 -3.107 5.130 1.00 98.00 88 VAL A O 1
ATOM 717 N N . ALA A 1 89 ? -5.266 -2.008 4.945 1.00 98.38 89 ALA A N 1
ATOM 718 C CA . ALA A 1 89 ? -5.239 -1.989 3.487 1.00 98.38 89 ALA A CA 1
ATOM 719 C C . ALA A 1 89 ? -4.068 -1.162 2.930 1.00 98.38 89 ALA A C 1
ATOM 721 O O . ALA A 1 89 ? -3.393 -1.598 1.993 1.00 98.38 89 ALA A O 1
ATOM 722 N N . ALA A 1 90 ? -3.784 0.005 3.512 1.00 98.00 90 ALA A N 1
ATOM 723 C CA . ALA A 1 90 ? -2.640 0.831 3.133 1.00 98.00 90 ALA A CA 1
ATOM 724 C C . ALA A 1 90 ? -1.309 0.102 3.386 1.00 98.00 90 ALA A C 1
ATOM 726 O O . ALA A 1 90 ? -0.427 0.097 2.525 1.00 98.00 90 ALA A O 1
ATOM 727 N N . THR A 1 91 ? -1.197 -0.615 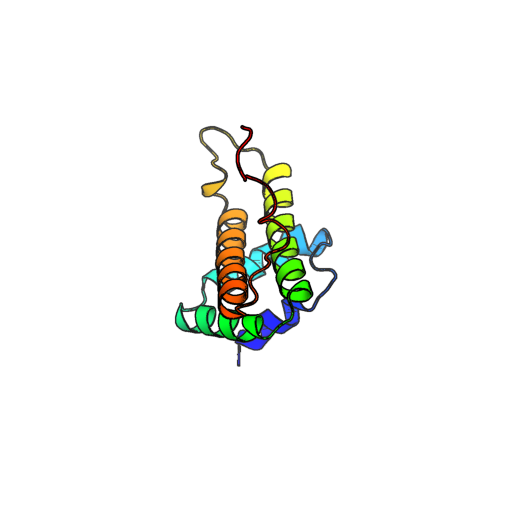4.507 1.00 97.94 91 THR A N 1
ATOM 728 C CA . THR A 1 91 ? -0.021 -1.439 4.831 1.00 97.94 91 THR A CA 1
ATOM 729 C C . THR A 1 91 ? 0.179 -2.579 3.826 1.00 97.94 91 THR A C 1
ATOM 731 O O . THR A 1 91 ? 1.302 -2.869 3.408 1.00 97.94 91 THR A O 1
ATOM 734 N N . GLN A 1 92 ? -0.900 -3.210 3.358 1.00 97.19 92 GLN A N 1
ATOM 735 C CA . GLN A 1 92 ? -0.806 -4.214 2.294 1.00 97.19 92 GL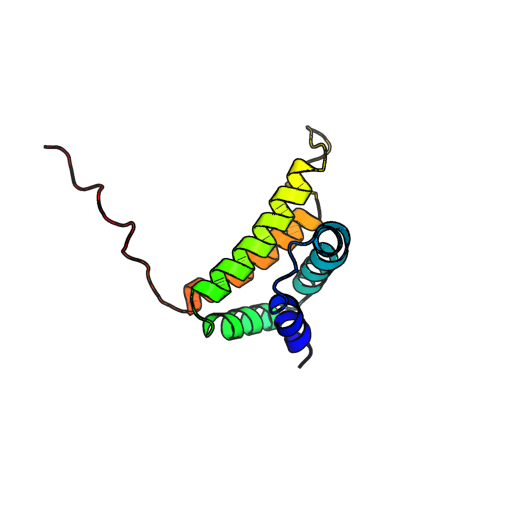N A CA 1
ATOM 736 C C . GLN A 1 92 ? -0.349 -3.606 0.960 1.00 97.19 92 GLN A C 1
ATOM 738 O O . GLN A 1 92 ? 0.443 -4.234 0.256 1.00 97.19 92 GLN A O 1
ATOM 743 N N . CYS A 1 93 ? -0.781 -2.384 0.631 1.00 97.50 93 CYS A N 1
ATOM 744 C CA . CYS A 1 93 ? -0.295 -1.660 -0.548 1.00 97.50 93 CYS A CA 1
ATOM 745 C C . CYS A 1 93 ? 1.204 -1.336 -0.433 1.00 97.50 93 CYS A C 1
ATOM 747 O O . CYS A 1 93 ? 1.953 -1.563 -1.386 1.00 97.50 93 CYS A O 1
ATOM 749 N N . LEU A 1 94 ? 1.667 -0.911 0.752 1.00 97.19 94 LEU A N 1
ATOM 750 C CA . LEU A 1 94 ? 3.094 -0.712 1.040 1.00 97.19 94 LEU A CA 1
ATOM 751 C C . LEU A 1 94 ? 3.912 -1.978 0.791 1.00 97.19 94 LEU A C 1
ATOM 753 O O . LEU A 1 94 ? 4.990 -1.896 0.209 1.00 97.19 94 LEU A O 1
ATOM 757 N N . LYS A 1 95 ? 3.391 -3.158 1.146 1.00 97.44 95 LYS A N 1
ATOM 758 C CA . LYS A 1 95 ? 4.068 -4.433 0.863 1.00 97.44 95 LYS A CA 1
ATOM 759 C C . LYS A 1 95 ? 4.319 -4.641 -0.636 1.00 97.44 95 LYS A C 1
ATOM 761 O O . LYS A 1 95 ? 5.373 -5.139 -1.020 1.00 97.44 95 LYS A O 1
ATOM 766 N N . VAL A 1 96 ? 3.373 -4.255 -1.494 1.00 97.00 96 VAL A N 1
ATOM 767 C CA . VAL A 1 96 ? 3.527 -4.359 -2.957 1.00 97.00 96 VAL A CA 1
ATOM 768 C C . VAL A 1 96 ? 4.573 -3.365 -3.465 1.00 97.00 96 VAL A C 1
ATOM 770 O O . VAL A 1 96 ? 5.425 -3.746 -4.265 1.00 97.00 96 VAL A O 1
ATOM 773 N N . ALA A 1 97 ? 4.552 -2.122 -2.972 1.00 94.75 97 ALA A N 1
ATOM 774 C CA . ALA A 1 97 ? 5.567 -1.117 -3.298 1.00 94.75 97 ALA A CA 1
ATOM 775 C C . ALA A 1 97 ? 6.973 -1.547 -2.834 1.00 94.75 97 ALA A C 1
ATOM 777 O O . ALA A 1 97 ? 7.950 -1.368 -3.557 1.00 94.75 97 ALA A O 1
ATOM 778 N N . PHE A 1 98 ? 7.070 -2.189 -1.668 1.00 94.38 98 PHE A N 1
ATOM 779 C CA . PHE A 1 98 ? 8.308 -2.766 -1.150 1.00 94.38 98 PHE A CA 1
ATOM 780 C C . PHE A 1 98 ? 8.838 -3.893 -2.045 1.00 94.38 98 PHE A C 1
ATOM 782 O O . PHE A 1 98 ? 10.016 -3.902 -2.393 1.00 94.38 98 PHE A O 1
ATOM 789 N N . TYR A 1 99 ? 7.974 -4.807 -2.496 1.00 95.81 99 TYR A N 1
ATOM 790 C CA . TYR A 1 99 ? 8.381 -5.832 -3.459 1.00 95.81 99 TYR A CA 1
ATOM 791 C C . TYR A 1 99 ? 8.809 -5.239 -4.801 1.00 95.81 99 TYR A C 1
ATOM 793 O O . TYR A 1 99 ? 9.768 -5.730 -5.386 1.00 95.81 99 TYR A O 1
ATOM 801 N N . ALA A 1 100 ? 8.149 -4.181 -5.276 1.00 95.00 100 ALA A N 1
ATOM 802 C CA . ALA A 1 100 ? 8.585 -3.469 -6.474 1.00 95.00 100 ALA A CA 1
ATOM 803 C C . ALA A 1 100 ? 9.999 -2.890 -6.309 1.00 95.00 100 ALA A C 1
ATOM 805 O O . ALA A 1 100 ? 10.816 -3.029 -7.213 1.00 95.00 100 ALA A O 1
ATOM 806 N N . ASN A 1 101 ? 10.298 -2.306 -5.143 1.00 92.19 101 ASN A N 1
ATOM 807 C CA . ASN A 1 101 ? 11.624 -1.781 -4.815 1.00 92.19 101 ASN A CA 1
ATOM 808 C C . ASN A 1 101 ? 12.693 -2.890 -4.838 1.00 92.19 101 ASN A C 1
ATOM 810 O O . ASN A 1 101 ? 13.665 -2.781 -5.580 1.00 92.19 101 ASN A O 1
ATOM 814 N N . ILE A 1 102 ? 12.458 -4.005 -4.130 1.00 91.75 102 ILE A N 1
ATOM 815 C CA . ILE A 1 102 ? 13.373 -5.162 -4.131 1.00 91.75 102 ILE A CA 1
ATOM 816 C C . ILE A 1 102 ? 13.606 -5.684 -5.554 1.00 91.75 102 ILE A C 1
ATOM 818 O O . ILE A 1 102 ? 14.739 -5.973 -5.932 1.00 91.75 102 ILE A O 1
ATOM 822 N N . LEU A 1 103 ? 12.541 -5.814 -6.350 1.00 93.06 103 LEU A N 1
ATOM 823 C CA . LEU A 1 103 ? 12.625 -6.297 -7.730 1.00 93.06 103 LEU A CA 1
ATOM 824 C C . LEU A 1 103 ? 13.367 -5.330 -8.662 1.00 93.06 103 LEU A C 1
ATOM 826 O O . LEU A 1 103 ? 13.909 -5.782 -9.668 1.00 93.06 103 LEU A O 1
ATOM 830 N N . GLY A 1 104 ? 13.380 -4.030 -8.349 1.00 88.94 104 GLY A N 1
ATOM 831 C CA . GLY A 1 104 ? 14.149 -3.024 -9.083 1.00 88.94 104 GLY A CA 1
ATOM 832 C C . GLY A 1 104 ? 15.660 -3.230 -8.949 1.00 88.94 104 GLY A C 1
ATOM 833 O O . GLY A 1 104 ? 16.400 -2.911 -9.873 1.00 88.94 104 GLY A O 1
ATOM 834 N N . GLY A 1 105 ? 16.112 -3.839 -7.845 1.00 77.44 105 GLY A N 1
ATOM 835 C CA . GLY A 1 105 ? 17.483 -4.337 -7.690 1.00 77.44 105 GLY A CA 1
ATOM 836 C C . GLY A 1 105 ? 18.557 -3.266 -7.470 1.00 77.44 105 GLY A C 1
ATOM 837 O O . GLY A 1 105 ? 19.742 -3.589 -7.510 1.00 77.44 105 GLY A O 1
ATOM 838 N N . GLU A 1 106 ? 18.175 -2.012 -7.223 1.00 74.88 106 GLU A N 1
ATOM 839 C CA . GLU A 1 106 ? 19.111 -0.933 -6.897 1.00 74.88 106 GLU A CA 1
ATOM 840 C C . GLU A 1 106 ? 19.361 -0.895 -5.384 1.00 74.88 106 GLU A C 1
ATOM 842 O O . GLU A 1 106 ? 18.550 -0.395 -4.604 1.00 74.88 106 GLU A O 1
ATOM 847 N N . MET A 1 107 ? 20.493 -1.453 -4.954 1.00 71.00 107 MET A N 1
ATOM 848 C CA . MET A 1 107 ? 20.943 -1.365 -3.566 1.00 71.00 107 MET A CA 1
ATOM 849 C C . MET A 1 107 ? 21.482 0.043 -3.296 1.00 71.00 107 MET A C 1
ATOM 851 O O . MET A 1 107 ? 22.477 0.450 -3.895 1.00 71.00 107 MET A O 1
ATOM 855 N N . ASN A 1 108 ? 20.847 0.775 -2.379 1.00 68.81 108 ASN A N 1
ATOM 856 C CA . ASN A 1 108 ? 21.405 2.031 -1.893 1.00 68.81 108 ASN A CA 1
ATOM 857 C C . ASN A 1 108 ? 22.502 1.739 -0.859 1.00 68.81 108 ASN A C 1
ATOM 859 O O . ASN A 1 108 ? 22.201 1.214 0.210 1.00 68.81 108 ASN A O 1
ATOM 863 N N . VAL A 1 109 ? 23.754 2.064 -1.184 1.00 72.81 109 VAL A N 1
ATOM 864 C CA . VAL A 1 109 ? 24.918 1.852 -0.303 1.00 72.81 109 VAL A CA 1
ATOM 865 C C . VAL A 1 109 ? 25.220 3.097 0.548 1.00 72.81 109 VAL A C 1
ATOM 867 O O . VAL A 1 109 ? 25.986 3.015 1.496 1.00 72.81 109 VAL A O 1
ATOM 870 N N . GLU A 1 110 ? 24.558 4.232 0.286 1.00 64.00 110 GLU A N 1
ATOM 871 C CA . GLU A 1 110 ? 24.838 5.544 0.910 1.00 64.00 110 GLU A CA 1
ATOM 872 C C . GLU A 1 110 ? 24.528 5.638 2.424 1.00 64.00 110 GLU A C 1
ATOM 874 O O . GLU A 1 110 ? 24.697 6.697 3.018 1.00 64.00 110 GLU A O 1
ATOM 879 N N . HIS A 1 111 ? 24.020 4.579 3.061 1.00 56.06 111 HIS A N 1
ATOM 880 C CA . HIS A 1 111 ? 23.761 4.526 4.513 1.00 56.06 111 HIS A CA 1
ATOM 881 C C . HIS A 1 111 ? 24.504 3.383 5.224 1.00 56.06 111 HIS A C 1
ATOM 883 O O . HIS A 1 111 ? 24.205 3.094 6.378 1.00 56.06 111 HIS A O 1
ATOM 889 N N . ASN A 1 112 ? 25.446 2.722 4.542 1.00 55.91 112 ASN A N 1
ATOM 890 C CA . ASN A 1 112 ? 26.281 1.662 5.124 1.00 55.91 112 ASN A CA 1
ATOM 891 C C . ASN A 1 112 ? 27.639 2.173 5.663 1.00 55.91 112 ASN A C 1
ATOM 893 O O . ASN A 1 112 ? 28.493 1.363 6.005 1.00 55.91 112 ASN A O 1
ATOM 897 N N . GLU A 1 113 ? 27.835 3.488 5.742 1.00 54.34 113 GLU A N 1
ATOM 898 C CA . GLU A 1 113 ? 28.970 4.177 6.382 1.00 54.34 113 GLU A CA 1
ATOM 899 C C . GLU A 1 113 ? 28.371 4.804 7.669 1.00 54.34 113 GLU A C 1
ATOM 901 O O . GLU A 1 113 ? 27.420 5.572 7.548 1.00 54.34 113 GLU A O 1
ATOM 906 N N . ASP A 1 114 ? 28.669 4.484 8.936 1.00 55.94 114 ASP A N 1
ATOM 907 C CA . ASP A 1 114 ? 29.872 4.009 9.622 1.00 55.94 114 ASP A CA 1
ATOM 908 C C . ASP A 1 114 ? 29.477 3.238 10.917 1.00 55.94 114 ASP A C 1
ATOM 910 O O . ASP A 1 114 ? 29.059 3.842 11.905 1.00 55.94 114 ASP A O 1
ATOM 914 N N . GLU A 1 115 ? 29.627 1.912 10.955 1.00 55.41 115 GLU A N 1
ATOM 915 C CA . GLU A 1 115 ? 29.724 1.142 12.218 1.00 55.41 115 GLU A CA 1
ATOM 916 C C . GLU A 1 115 ? 31.044 0.339 12.242 1.00 55.41 115 GLU A C 1
ATOM 918 O O . GLU A 1 115 ? 31.103 -0.791 12.724 1.00 55.41 115 GLU A O 1
ATOM 923 N N . GLU A 1 116 ? 32.125 0.898 11.686 1.00 56.91 116 GLU A N 1
ATOM 924 C CA . GLU A 1 116 ? 33.474 0.342 11.855 1.00 56.91 116 GLU A CA 1
ATOM 925 C C . GLU A 1 116 ? 34.103 0.871 13.159 1.00 56.91 116 GLU A C 1
ATOM 927 O O . GLU A 1 116 ? 34.570 2.002 13.231 1.00 56.91 116 GLU A O 1
ATOM 932 N N . GLU A 1 117 ? 34.025 0.017 14.189 1.00 54.75 117 GLU A N 1
ATOM 933 C CA . GLU A 1 117 ? 34.905 -0.151 15.365 1.00 54.75 117 GLU A CA 1
ATOM 934 C C . GLU A 1 117 ? 35.664 1.082 15.910 1.00 54.75 117 GLU A C 1
ATOM 936 O O . GLU A 1 117 ? 36.717 1.468 15.402 1.00 54.75 117 GLU A O 1
ATOM 941 N N . ASP A 1 118 ? 35.216 1.600 17.064 1.00 47.62 118 ASP A N 1
ATOM 942 C CA . ASP A 1 118 ? 36.088 2.387 17.952 1.00 47.62 118 ASP A CA 1
ATOM 943 C C . ASP A 1 118 ? 37.168 1.465 18.594 1.00 47.62 118 ASP A C 1
ATOM 945 O O . ASP A 1 118 ? 36.823 0.364 19.040 1.00 47.62 118 ASP A O 1
ATOM 949 N N . PRO A 1 119 ? 38.452 1.890 18.649 1.00 61.72 119 PRO A N 1
ATOM 950 C CA . PRO A 1 119 ? 39.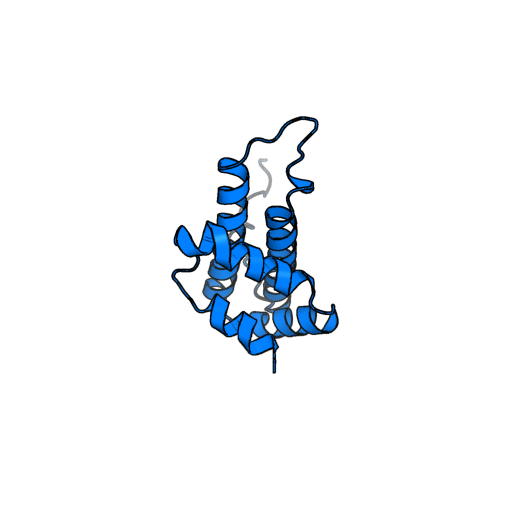617 1.071 19.034 1.00 61.72 119 PRO A CA 1
ATOM 951 C C . PRO A 1 119 ? 39.771 0.745 20.531 1.00 61.72 119 PRO A C 1
ATOM 953 O O . PRO A 1 119 ? 39.300 1.521 21.396 1.00 61.72 119 PRO A O 1
#

Solvent-accessible surface area (backbone atoms only — not comparable to full-atom values): 7019 Å² total; per-residue (Å²): 118,80,68,52,57,61,53,60,57,71,66,46,87,63,57,78,38,68,74,28,48,75,53,50,49,44,51,51,25,47,54,59,68,70,50,54,70,72,54,48,53,50,49,18,61,59,50,21,75,50,56,68,73,56,55,49,50,57,45,50,51,37,49,49,44,38,52,50,58,56,72,75,49,88,68,55,100,87,46,48,70,83,70,38,64,52,45,47,22,28,52,55,50,43,51,38,54,49,50,8,52,62,70,47,65,75,80,82,64,92,75,76,75,82,87,81,74,88,134

Nearest PDB structures (foldseek):
  8jrn-assembly1_A  TM=8.556E-01  e=1.321E-08  Homo sapiens
  8gcr-assembly1_R  TM=9.493E-01  e=1.413E-07  Homo sapiens
  8jrq-assembly1_C  TM=8.483E-01  e=1.828E-07  Homo sapiens
  8rz0-assembly2_C  TM=3.149E-01  e=5.422E+00  synthetic construct